Protein AF-A0AAW3HD86-F1 (afdb_monomer)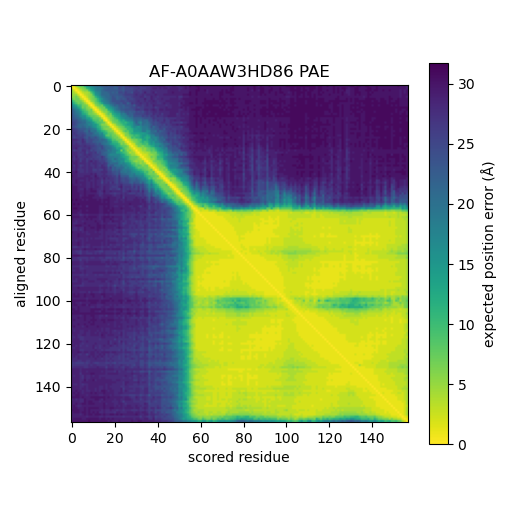

Solvent-accessible surface area (backbone atoms only — not comparable to full-atom values): 9459 Å² total; per-residue (Å²): 135,87,91,77,84,92,84,90,83,86,82,89,77,93,80,93,85,84,74,79,74,75,58,66,70,59,58,68,54,52,62,58,49,58,61,54,63,77,71,63,74,99,73,78,82,72,75,76,73,65,85,76,77,56,85,48,62,70,38,44,53,50,39,53,53,48,27,54,48,24,52,56,48,28,72,68,47,92,45,51,68,59,24,43,48,24,45,48,52,23,36,55,40,47,63,74,38,43,90,51,69,50,89,90,47,56,59,66,63,49,36,54,43,42,52,52,48,44,53,50,44,54,49,22,44,51,38,21,73,76,67,32,49,68,52,17,47,61,49,45,56,52,51,58,55,51,52,52,56,44,31,57,74,57,72,51,130

Mean predicted aligned error: 16.21 Å

Radius of gyration: 31.55 Å; Cα contacts (8 Å, |Δi|>4): 113; chains: 1; bounding box: 83×74×39 Å

InterPro domains:
  IPR009155 Cytochrome b562 [PF07361] (60-154)
  IPR010980 Cytochrome c/b562 [SSF47175] (59-154)

Nearest PDB structures (foldseek):
  5l7d-assembly1_A  TM=9.030E-01  e=2.258E-03  Homo sapiens
  7yxa-assembly2_B  TM=7.426E-01  e=1.930E-03  Homo sapiens
  7zl9-assembly1_A  TM=7.796E-01  e=4.225E-03  Homo sapiens
  4iaq-assembly1_A-2  TM=8.786E-01  e=1.480E-02  Homo sapiens
  8tf5-assembly1_A  TM=8.180E-01  e=1.027E-02  Homo sapiens

Sequence (157 aa):
MLLFFEKIGKGLFFCAILPLLTVKTRVNNMEAIMRKIMRTVVIGATLLLSPCVMAGSDGVEHAMKMMNKSYRAALKEEDVTSFRKDMRELKATAESILNSPVEGYDRETYVAGMSLLIDEVTAVESTAEKEGLDAGKIAAQKLGSLMRKYHNKLGVD

Secondary structure (DSSP, 8-state):
-----------------SSSSSSHHHHHHHHHHHHHHTTS---------------SHHHHHHHHHHHHHHHHHHHH-SSHHHHHHHHHHHHHHHHHHTT-PPTTS-HHHHHHHHHHHHHHHHHHHHHHHHH-HHHHHHHHHHHHHHHHHHHHHTT--

Organism: NCBI:txid2494701

Foldseek 3Di:
DDDDDDDDDDDDDDDDDPPPPVVVVVVVVVVVVVVVVVPPDPPPPPPPPPLPPPVALVLLVVLVVLLVVLLVQLLPDPALVSNLVSLVSNLVSLVSCLQPDHPQFDNVLSNVLSVVLNVLSVVLNVLCVPVNSVSSSVSSVVSVVSVVVSCVVRVHD

Structure (mmCIF, N/CA/C/O backbone):
data_AF-A0AAW3HD86-F1
#
_entry.id   AF-A0AAW3HD86-F1
#
loop_
_atom_site.group_PDB
_atom_site.id
_atom_site.type_symbol
_atom_site.label_atom_id
_atom_site.label_alt_id
_atom_site.label_comp_id
_atom_site.label_asym_id
_atom_site.label_entity_id
_atom_site.label_seq_id
_atom_site.pdbx_PDB_ins_code
_atom_site.Cartn_x
_atom_site.Cartn_y
_atom_site.Cartn_z
_atom_site.occupancy
_atom_site.B_iso_or_equiv
_atom_site.auth_seq_id
_atom_site.auth_comp_id
_atom_site.auth_asym_id
_atom_site.auth_atom_id
_atom_site.pdbx_PDB_model_num
ATOM 1 N N . MET A 1 1 ? -59.065 36.864 22.448 1.00 32.47 1 MET A N 1
ATOM 2 C CA . MET A 1 1 ? -59.703 35.853 21.584 1.00 32.47 1 MET A CA 1
ATOM 3 C C . MET A 1 1 ? -60.531 36.615 20.556 1.00 32.47 1 MET A C 1
ATOM 5 O O . MET A 1 1 ? -61.403 37.359 20.971 1.00 32.47 1 MET A O 1
ATOM 9 N N . LEU A 1 2 ? -60.174 36.478 19.273 1.00 34.12 2 LEU A N 1
ATOM 10 C CA . LEU A 1 2 ? -60.922 36.877 18.064 1.00 34.12 2 LEU A CA 1
ATOM 11 C C . LEU A 1 2 ? -61.276 38.370 17.885 1.00 34.12 2 LEU A C 1
ATOM 13 O O . LEU A 1 2 ? -62.355 38.815 18.256 1.00 34.12 2 LEU A O 1
ATOM 17 N N . LEU A 1 3 ? -60.394 39.110 17.201 1.00 35.12 3 LEU A N 1
ATOM 18 C CA . LEU A 1 3 ? -60.774 40.313 16.453 1.00 35.12 3 LEU A CA 1
ATOM 19 C C . LEU A 1 3 ? -60.872 39.945 14.968 1.00 35.12 3 LEU A C 1
ATOM 21 O O . LEU A 1 3 ? -59.896 39.514 14.358 1.00 35.12 3 LEU A O 1
ATOM 25 N N . PHE A 1 4 ? -62.081 40.089 14.439 1.00 34.34 4 PHE A N 1
ATOM 26 C CA . PHE A 1 4 ? -62.495 39.870 13.057 1.00 34.34 4 PHE A CA 1
ATOM 27 C C . PHE A 1 4 ? -63.058 41.209 12.540 1.00 34.34 4 PHE A C 1
ATOM 29 O O . PHE A 1 4 ? -63.684 41.928 13.316 1.00 34.34 4 PHE A O 1
ATOM 36 N N . PHE A 1 5 ? -62.879 41.477 11.240 1.00 33.34 5 PHE A N 1
ATOM 37 C CA . PHE A 1 5 ? -63.399 42.607 10.439 1.00 33.34 5 PHE A CA 1
ATOM 38 C C . PHE A 1 5 ? -62.747 43.982 10.693 1.00 33.34 5 PHE A C 1
ATOM 40 O O . PHE A 1 5 ? -62.898 44.574 11.751 1.00 33.34 5 PHE A O 1
ATOM 47 N N . GLU A 1 6 ? -61.908 44.542 9.811 1.00 33.16 6 GLU A N 1
ATOM 48 C CA . GLU A 1 6 ? -62.079 44.878 8.377 1.00 33.16 6 GLU A CA 1
ATOM 49 C C . GLU A 1 6 ? -63.176 45.927 8.105 1.00 33.16 6 GLU A C 1
ATOM 51 O O . GLU A 1 6 ? -64.340 45.566 7.965 1.00 33.16 6 GLU A O 1
ATOM 56 N N . LYS A 1 7 ? -62.783 47.213 7.979 1.00 33.34 7 LYS A N 1
ATOM 57 C CA . L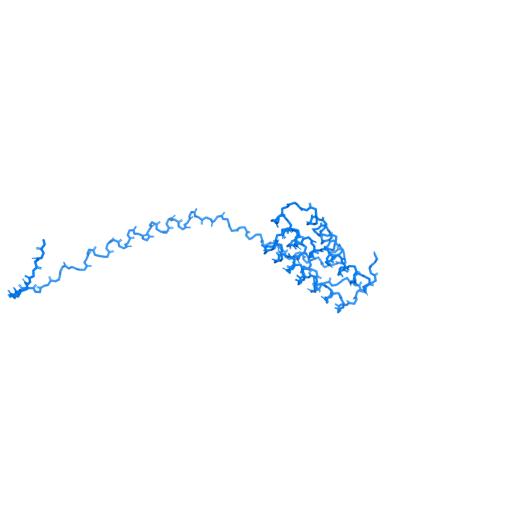YS A 1 7 ? -63.285 48.210 6.992 1.00 33.34 7 LYS A CA 1
ATOM 58 C C . LYS A 1 7 ? -62.522 49.542 7.157 1.00 33.34 7 LYS A C 1
ATOM 60 O O . LYS A 1 7 ? -62.651 50.199 8.178 1.00 33.34 7 LYS A O 1
ATOM 65 N N . ILE A 1 8 ? -61.505 49.837 6.343 1.00 37.66 8 ILE A N 1
ATOM 66 C CA . ILE A 1 8 ? -61.518 50.572 5.055 1.00 37.66 8 ILE A CA 1
ATOM 67 C C . ILE A 1 8 ? -62.069 52.007 5.146 1.00 37.66 8 ILE A C 1
ATOM 69 O O . ILE A 1 8 ? -63.264 52.207 5.335 1.00 37.66 8 ILE A O 1
ATOM 73 N N . GLY A 1 9 ? -61.210 52.982 4.823 1.00 34.16 9 GLY A N 1
ATOM 74 C CA . GLY A 1 9 ? -61.615 54.338 4.428 1.00 34.16 9 GLY A CA 1
ATOM 75 C C . GLY A 1 9 ? -60.509 55.380 4.619 1.00 34.16 9 GLY A C 1
ATOM 76 O O . GLY A 1 9 ? -60.570 56.159 5.552 1.00 34.16 9 GLY A O 1
ATOM 77 N N . LYS A 1 10 ? -59.404 55.287 3.868 1.00 38.25 10 LYS A N 1
ATOM 78 C CA . LYS A 1 10 ? -59.100 56.149 2.700 1.00 38.25 10 LYS A CA 1
ATOM 79 C C . LYS A 1 10 ? -58.671 57.581 3.057 1.00 38.25 10 LYS A C 1
ATOM 81 O O . LYS A 1 10 ? -59.499 58.393 3.440 1.00 38.25 10 LYS A O 1
ATOM 86 N N . GLY A 1 11 ? -57.431 57.915 2.696 1.00 33.12 11 GLY A N 1
ATOM 87 C CA . GLY A 1 11 ? -57.139 59.243 2.155 1.00 33.12 11 GLY A CA 1
ATOM 88 C C . GLY A 1 11 ? -55.802 59.847 2.558 1.00 33.12 11 GLY A C 1
ATOM 89 O O . GLY A 1 11 ? -55.699 60.419 3.629 1.00 33.12 11 GLY A O 1
ATOM 90 N N . LEU A 1 12 ? -54.868 59.832 1.600 1.00 38.06 12 LEU A N 1
ATOM 91 C CA . LEU A 1 12 ? -53.921 60.922 1.330 1.00 38.06 12 LEU A CA 1
ATOM 92 C C . LEU A 1 12 ? -52.811 61.136 2.375 1.00 38.06 12 LEU A C 1
ATOM 94 O O . LEU A 1 12 ? -52.992 61.816 3.371 1.00 38.06 12 LEU A O 1
ATOM 98 N N . PHE A 1 13 ? -51.608 60.644 2.091 1.00 37.22 13 PHE A N 1
ATOM 99 C CA . PHE A 1 13 ? -50.572 61.483 1.481 1.00 37.22 13 PHE A CA 1
ATOM 100 C C . PHE A 1 13 ? -49.348 60.617 1.154 1.00 37.22 13 PHE A C 1
ATOM 102 O O . PHE A 1 13 ? -48.713 60.009 2.012 1.00 37.22 13 PHE A O 1
ATOM 109 N N . PHE A 1 14 ? -49.051 60.557 -0.140 1.00 35.72 14 PHE A N 1
ATOM 110 C CA . PHE A 1 14 ? -47.732 60.249 -0.667 1.00 35.72 14 PHE A CA 1
ATOM 111 C C . PHE A 1 14 ? -46.666 61.103 0.040 1.00 35.72 14 PHE A C 1
ATOM 113 O O . PHE A 1 14 ? -46.862 62.307 0.176 1.00 35.72 14 PHE A O 1
ATOM 120 N N . CYS A 1 15 ? -45.545 60.486 0.426 1.00 31.97 15 CYS A N 1
ATOM 121 C CA . CYS A 1 15 ? -44.183 60.862 0.006 1.00 31.97 15 CYS A CA 1
ATOM 122 C C . CYS A 1 15 ? -43.118 60.484 1.052 1.00 31.97 15 CYS A C 1
ATOM 124 O O . CYS A 1 15 ? -42.937 61.135 2.073 1.00 31.97 15 CYS A O 1
ATOM 126 N N . ALA A 1 16 ? -42.323 59.478 0.682 1.00 42.66 16 ALA A N 1
ATOM 127 C CA . ALA A 1 16 ? -40.867 59.608 0.635 1.00 42.66 16 ALA A CA 1
ATOM 128 C C . ALA A 1 16 ? -40.055 59.742 1.940 1.00 42.66 16 ALA A C 1
ATOM 130 O O . ALA A 1 16 ? -39.077 60.478 1.945 1.00 42.66 16 ALA A O 1
ATOM 131 N N . ILE A 1 17 ? -40.329 58.978 3.005 1.00 43.84 17 ILE A N 1
ATOM 132 C CA . ILE A 1 17 ? -39.328 58.799 4.083 1.00 43.84 17 ILE A CA 1
ATOM 133 C C . ILE A 1 17 ? -39.383 57.384 4.673 1.00 43.84 17 ILE A C 1
ATOM 135 O O . ILE A 1 17 ? -39.671 57.208 5.850 1.00 43.84 17 ILE A O 1
ATOM 139 N N . LEU A 1 18 ? -39.133 56.337 3.879 1.00 42.31 18 LEU A N 1
ATOM 140 C CA . LEU A 1 18 ? -38.878 55.010 4.467 1.00 42.31 18 LEU A CA 1
ATOM 141 C C . LEU A 1 18 ? -38.035 54.019 3.634 1.00 42.31 18 LEU A C 1
ATOM 143 O O . LEU A 1 18 ? -38.330 52.827 3.656 1.00 42.31 18 LEU A O 1
ATOM 147 N N . PRO A 1 19 ? -36.949 54.439 2.954 1.00 40.69 19 PRO A N 1
ATOM 148 C CA . PRO A 1 19 ? -35.889 53.476 2.640 1.00 40.69 19 PRO A CA 1
ATOM 149 C C . PRO A 1 19 ? -34.528 53.802 3.278 1.00 40.69 19 PRO A C 1
ATOM 151 O O . PRO A 1 19 ? -33.556 53.098 3.031 1.00 40.69 19 PRO A O 1
ATOM 154 N N . LEU A 1 20 ? -34.421 54.830 4.128 1.00 44.19 20 LEU A N 1
ATOM 155 C CA . LEU A 1 20 ? -33.121 55.283 4.657 1.00 44.19 20 LEU A CA 1
ATOM 156 C C . LEU A 1 20 ? -32.659 54.608 5.962 1.00 44.19 20 LEU A C 1
ATOM 158 O O . LEU A 1 20 ? -31.502 54.768 6.347 1.00 44.19 20 LEU A O 1
ATOM 162 N N . LEU A 1 21 ? -33.503 53.807 6.621 1.00 41.66 21 LEU A N 1
ATOM 163 C CA . LEU A 1 21 ? -33.150 53.121 7.877 1.00 41.66 21 LEU A CA 1
ATOM 164 C C . LEU A 1 21 ? -32.799 51.633 7.718 1.00 41.66 21 LEU A C 1
ATOM 166 O O . LEU A 1 21 ? -32.217 51.048 8.627 1.00 41.66 21 LEU A O 1
ATOM 170 N N . THR A 1 22 ? -33.049 51.029 6.556 1.00 40.59 22 THR A N 1
ATOM 171 C CA . THR A 1 22 ? -32.711 49.619 6.277 1.00 40.59 22 THR A CA 1
ATOM 172 C C . THR A 1 22 ? -31.350 49.422 5.603 1.00 40.59 22 THR A C 1
ATOM 174 O O . THR A 1 22 ? -30.874 48.292 5.515 1.00 40.59 22 THR A O 1
ATOM 177 N N . VAL A 1 23 ? -30.672 50.497 5.177 1.00 40.53 23 VAL A N 1
ATOM 178 C CA . VAL A 1 23 ? -29.307 50.420 4.613 1.00 40.53 23 VAL A CA 1
ATOM 179 C C . VAL A 1 23 ? -28.228 50.508 5.702 1.00 40.53 23 VAL A C 1
ATOM 181 O O . VAL A 1 23 ? -27.186 49.860 5.595 1.00 40.53 23 VAL A O 1
ATOM 184 N N . LYS A 1 24 ? -28.464 51.240 6.800 1.00 39.97 24 LYS A N 1
ATOM 185 C CA . LYS A 1 24 ? -27.415 51.500 7.805 1.00 39.97 24 LYS A CA 1
ATOM 186 C C . LYS A 1 24 ? -27.099 50.303 8.715 1.00 39.97 24 LYS A C 1
ATOM 188 O O . LYS A 1 24 ? -25.998 50.219 9.248 1.00 39.97 24 LYS A O 1
ATOM 193 N N . THR A 1 25 ? -28.002 49.332 8.838 1.00 42.59 25 THR A N 1
ATOM 194 C CA . THR A 1 25 ? -27.775 48.098 9.616 1.00 42.59 25 THR A CA 1
ATOM 195 C C . THR A 1 25 ? -27.057 46.990 8.834 1.00 42.59 25 THR A C 1
ATOM 197 O O . THR A 1 25 ? -26.529 46.067 9.450 1.00 42.59 25 THR A O 1
ATOM 200 N N . ARG A 1 26 ? -26.946 47.084 7.498 1.00 40.06 26 ARG A N 1
ATOM 201 C CA . ARG A 1 26 ? -26.154 46.143 6.673 1.00 40.06 26 ARG A CA 1
ATOM 202 C C . ARG A 1 26 ? -24.652 46.452 6.666 1.00 40.06 26 ARG A C 1
ATOM 204 O O . ARG A 1 26 ? -23.860 45.529 6.502 1.00 40.06 26 ARG A O 1
ATOM 211 N N . VAL A 1 27 ? -24.253 47.711 6.866 1.00 43.81 27 VAL A N 1
ATOM 212 C CA . VAL A 1 27 ? -22.836 48.128 6.788 1.00 43.81 27 VAL A CA 1
ATOM 213 C C . VAL A 1 27 ? -22.040 47.712 8.032 1.00 43.81 27 VAL A C 1
ATOM 215 O O . VAL A 1 27 ? -20.915 47.238 7.905 1.00 43.81 27 VAL A O 1
ATOM 218 N N . ASN A 1 28 ? -22.640 47.755 9.226 1.00 43.22 28 ASN A N 1
ATOM 219 C CA . ASN A 1 28 ? -21.927 47.409 10.466 1.00 43.22 28 ASN A CA 1
ATOM 220 C C . ASN A 1 28 ? -21.663 45.903 10.649 1.00 43.22 28 ASN A C 1
ATOM 222 O O . ASN A 1 28 ? -20.839 45.529 11.479 1.00 43.22 28 ASN A O 1
ATOM 226 N N . ASN A 1 29 ? -22.324 45.030 9.881 1.00 47.44 29 ASN A N 1
ATOM 227 C CA . ASN A 1 29 ? -22.119 43.583 9.993 1.00 47.44 29 ASN A CA 1
ATOM 228 C C . ASN A 1 29 ? -21.022 43.060 9.046 1.00 47.44 29 ASN A C 1
ATOM 230 O O . ASN A 1 29 ? -20.461 41.996 9.286 1.00 47.44 29 ASN A O 1
ATOM 234 N N . MET A 1 30 ? -20.663 43.807 7.994 1.00 47.81 30 MET A N 1
ATOM 235 C CA . MET A 1 30 ? -19.580 43.406 7.084 1.00 47.81 30 MET A CA 1
ATOM 236 C C . MET A 1 30 ? -18.188 43.643 7.685 1.00 47.81 30 MET A C 1
ATOM 238 O O . MET A 1 30 ? -17.309 42.800 7.515 1.00 47.81 30 MET A O 1
ATOM 242 N N . GLU A 1 31 ? -17.986 44.713 8.463 1.00 47.06 31 GLU A N 1
ATOM 243 C CA . GLU A 1 31 ? -16.702 44.946 9.149 1.00 47.06 31 GLU A CA 1
ATOM 244 C C . GLU A 1 31 ? -16.412 43.918 10.256 1.00 47.06 31 GLU A C 1
ATOM 246 O O . GLU A 1 31 ? -15.254 43.566 10.500 1.00 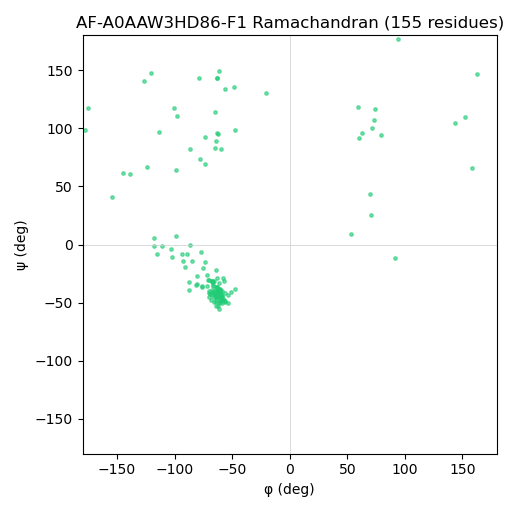47.06 31 GLU A O 1
ATOM 251 N N . ALA A 1 32 ? -17.451 43.413 10.927 1.00 49.59 32 ALA A N 1
ATOM 252 C CA . ALA A 1 32 ? -17.312 42.378 11.950 1.00 49.59 32 ALA A CA 1
ATOM 253 C C . ALA A 1 32 ? -16.966 41.010 11.336 1.00 49.59 32 ALA A C 1
ATOM 255 O O . ALA A 1 32 ? -16.163 40.267 11.901 1.00 49.59 32 ALA A O 1
ATOM 256 N N . ILE A 1 33 ? -17.510 40.703 10.154 1.00 51.53 33 ILE A N 1
ATOM 257 C CA . ILE A 1 33 ? -17.191 39.481 9.403 1.00 51.53 33 ILE A CA 1
ATOM 258 C C . ILE A 1 33 ? -15.756 39.545 8.857 1.00 51.53 33 ILE A C 1
ATOM 260 O O . ILE A 1 33 ? -15.004 38.581 8.999 1.00 51.53 33 ILE A O 1
ATOM 264 N N . MET A 1 34 ? -15.327 40.697 8.331 1.00 45.59 34 MET A N 1
ATOM 265 C CA . MET A 1 34 ? -13.987 40.857 7.752 1.00 45.59 34 MET A CA 1
ATOM 266 C C . MET A 1 34 ? -12.868 40.745 8.809 1.00 45.59 34 MET A C 1
ATOM 268 O O . MET A 1 34 ? -11.828 40.141 8.549 1.00 45.59 34 MET A O 1
ATOM 272 N N . ARG A 1 35 ? -13.103 41.213 10.047 1.00 45.28 35 ARG A N 1
ATOM 273 C CA . ARG A 1 35 ? -12.168 41.024 11.177 1.00 45.28 35 ARG A CA 1
ATOM 274 C C . ARG A 1 35 ? -12.105 39.586 11.702 1.00 45.28 35 ARG A C 1
ATOM 276 O O . ARG A 1 35 ? -11.082 39.198 12.266 1.00 45.28 35 ARG A O 1
ATOM 283 N N . LYS A 1 36 ? -13.173 38.799 11.535 1.00 42.66 36 LYS A N 1
ATOM 284 C CA . LYS A 1 36 ? -13.242 37.409 12.016 1.00 42.66 36 LYS A CA 1
ATOM 285 C C . LYS A 1 36 ? -12.558 36.431 11.057 1.00 42.66 36 LYS A C 1
ATOM 287 O O . LYS A 1 36 ? -11.903 35.506 11.517 1.00 42.66 36 LYS A O 1
ATOM 292 N N . ILE A 1 37 ? -12.632 36.686 9.749 1.00 49.84 37 ILE A N 1
ATOM 293 C CA . ILE A 1 37 ? -11.971 35.863 8.720 1.00 49.84 37 ILE A CA 1
ATOM 294 C C . ILE A 1 37 ? -10.441 36.023 8.770 1.00 49.84 37 ILE A C 1
ATOM 296 O O . ILE A 1 37 ? -9.712 35.069 8.533 1.00 49.84 37 ILE A O 1
ATOM 300 N N . MET A 1 38 ? -9.934 37.192 9.173 1.00 45.19 38 MET A N 1
ATOM 301 C CA . MET A 1 38 ? -8.491 37.472 9.189 1.00 45.19 38 MET A CA 1
ATOM 302 C C . MET A 1 38 ? -7.727 36.830 10.370 1.00 45.19 38 MET A C 1
ATOM 304 O O . MET A 1 38 ? -6.504 36.915 10.422 1.00 45.19 38 MET A O 1
ATOM 308 N N . ARG A 1 39 ? -8.417 36.201 11.336 1.00 45.00 39 ARG A N 1
ATOM 309 C CA . ARG A 1 39 ? -7.800 35.629 12.555 1.00 45.00 39 ARG A CA 1
ATOM 310 C C . ARG A 1 39 ? -7.960 34.119 12.712 1.00 45.00 39 ARG A C 1
ATOM 312 O O . ARG A 1 39 ? -7.451 33.558 13.679 1.00 45.00 39 ARG A O 1
ATOM 319 N N . THR A 1 40 ? -8.640 33.446 11.793 1.00 44.50 40 THR A N 1
ATOM 320 C CA . THR A 1 40 ? -8.903 32.011 11.904 1.00 44.50 40 THR A CA 1
ATOM 321 C C . THR A 1 40 ? -8.144 31.296 10.792 1.00 44.50 40 THR A C 1
ATOM 323 O O . THR A 1 40 ? -8.642 31.179 9.681 1.00 44.50 40 THR A O 1
ATOM 326 N N . VAL A 1 41 ? -6.956 30.791 11.167 1.00 42.03 41 VAL A N 1
ATOM 327 C CA . VAL A 1 41 ? -6.207 29.701 10.507 1.00 42.03 41 VAL A CA 1
ATOM 328 C C . VAL A 1 41 ? -5.433 30.149 9.252 1.00 42.03 41 VAL A C 1
ATOM 330 O O . VAL A 1 41 ? -5.982 30.160 8.167 1.00 42.03 41 VAL A O 1
ATOM 333 N N . VAL A 1 42 ? -4.146 30.523 9.223 1.00 47.72 42 VAL A N 1
ATOM 334 C CA . VAL A 1 42 ? -2.939 30.317 10.067 1.00 47.72 42 VAL A CA 1
ATOM 335 C C . VAL A 1 42 ? -2.584 28.854 10.386 1.00 47.72 42 VAL A C 1
ATOM 337 O O . VAL A 1 42 ? -1.639 28.585 11.111 1.00 47.72 42 VAL A O 1
ATOM 340 N N . ILE A 1 43 ? -3.248 27.878 9.762 1.00 51.53 43 ILE A N 1
ATOM 341 C CA . ILE A 1 43 ? -2.769 26.482 9.707 1.00 51.53 43 ILE A CA 1
ATOM 342 C C . ILE A 1 43 ? -3.017 25.946 8.292 1.00 51.53 43 ILE A C 1
ATOM 344 O O . ILE A 1 43 ? -3.781 25.019 8.063 1.00 51.53 43 ILE A O 1
ATOM 348 N N . GLY A 1 44 ? -2.400 26.602 7.313 1.00 42.84 44 GLY A N 1
ATOM 349 C CA . GLY A 1 44 ? -2.241 26.087 5.956 1.00 42.84 44 GLY A CA 1
ATOM 350 C C . GLY A 1 44 ? -0.844 25.505 5.816 1.00 42.84 44 GLY A C 1
ATOM 351 O O . GLY A 1 44 ? -0.020 26.043 5.087 1.00 42.84 44 GLY A O 1
ATOM 352 N N . ALA A 1 45 ? -0.551 24.451 6.576 1.00 49.91 45 ALA A N 1
ATOM 353 C CA . ALA A 1 45 ? 0.643 23.644 6.383 1.00 49.91 45 ALA A CA 1
ATOM 354 C C . ALA A 1 45 ? 0.465 22.778 5.128 1.00 49.91 45 ALA A C 1
ATOM 356 O O . ALA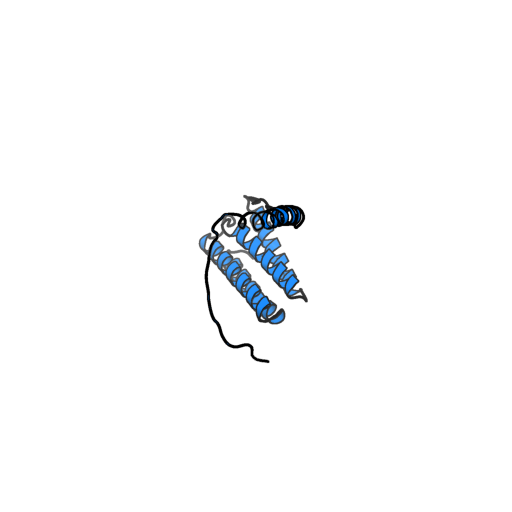 A 1 45 ? 0.343 21.563 5.210 1.00 49.91 45 ALA A O 1
ATOM 357 N N . THR A 1 46 ? 0.455 23.389 3.947 1.00 46.28 46 THR A N 1
ATOM 358 C CA . THR A 1 46 ? 0.894 22.676 2.749 1.00 46.28 46 THR A CA 1
ATOM 359 C C . THR A 1 46 ? 2.396 22.853 2.686 1.00 46.28 46 THR A C 1
ATOM 361 O O . THR A 1 46 ? 2.916 23.742 2.014 1.00 46.28 46 THR A O 1
ATOM 364 N N . LEU A 1 47 ? 3.083 21.997 3.449 1.00 41.97 47 LEU A N 1
ATOM 365 C CA . LEU A 1 47 ? 4.384 21.498 3.044 1.00 41.97 47 LEU A CA 1
ATOM 366 C C . LEU A 1 47 ? 4.224 21.065 1.583 1.00 41.97 47 LEU A C 1
ATOM 368 O O . LEU A 1 47 ? 3.699 19.994 1.288 1.00 41.97 47 LEU A O 1
ATOM 372 N N . LEU A 1 48 ? 4.642 21.929 0.664 1.00 43.69 48 LEU A N 1
ATOM 373 C CA . LEU A 1 48 ? 5.107 21.494 -0.636 1.00 43.69 48 LEU A CA 1
ATOM 374 C C . LEU A 1 48 ? 6.368 20.690 -0.333 1.00 43.69 48 LEU A C 1
ATOM 376 O O . LEU A 1 48 ? 7.476 21.224 -0.326 1.00 43.69 48 LEU A O 1
ATOM 380 N N . LEU A 1 49 ? 6.184 19.416 0.025 1.00 47.62 49 LEU A N 1
ATOM 381 C CA . LEU A 1 49 ? 7.255 18.448 -0.086 1.00 47.62 49 LEU A CA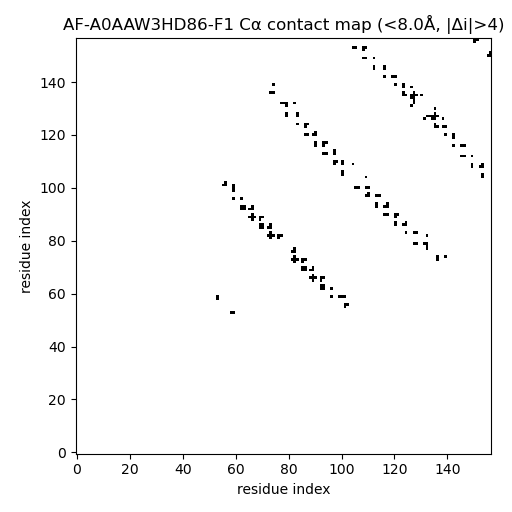 1
ATOM 382 C C . LEU A 1 49 ? 7.548 18.369 -1.574 1.00 47.62 49 LEU A C 1
ATOM 384 O O . LEU A 1 49 ? 6.828 17.756 -2.357 1.00 47.62 49 LEU A O 1
ATOM 388 N N . SER A 1 50 ? 8.562 19.156 -1.915 1.00 46.12 50 SER A N 1
ATOM 389 C CA . SER A 1 50 ? 9.384 19.092 -3.100 1.00 46.12 50 SER A CA 1
ATOM 390 C C . SER A 1 50 ? 9.307 17.704 -3.738 1.00 46.12 50 SER A C 1
ATOM 392 O O . SER A 1 50 ? 9.517 16.716 -3.025 1.00 46.12 50 SER A O 1
ATOM 394 N N . PRO A 1 51 ? 9.062 17.586 -5.053 1.00 45.1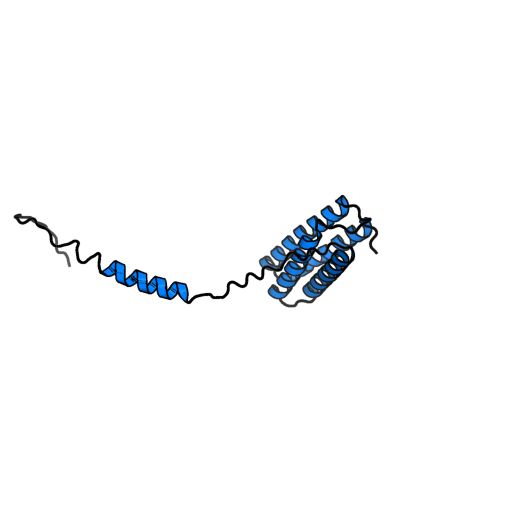6 51 PRO A N 1
ATOM 395 C CA . PRO A 1 51 ? 9.424 16.369 -5.748 1.00 45.16 51 PRO A CA 1
ATOM 396 C C . PRO A 1 51 ? 10.945 16.246 -5.625 1.00 45.16 51 PRO A C 1
ATOM 398 O O . PRO A 1 51 ? 11.703 16.860 -6.375 1.00 45.16 51 PRO A O 1
ATOM 401 N N . CYS A 1 52 ? 11.402 15.490 -4.627 1.00 44.94 52 CYS A N 1
ATOM 402 C CA . CYS A 1 52 ? 12.748 14.955 -4.611 1.00 44.94 52 CYS A CA 1
ATOM 403 C C . CYS A 1 52 ? 12.809 14.009 -5.803 1.00 44.94 52 CYS A C 1
ATOM 405 O O . CYS A 1 52 ? 12.464 12.834 -5.708 1.00 44.94 52 CYS A O 1
ATOM 407 N N . VAL A 1 53 ? 13.189 14.566 -6.948 1.00 49.47 53 VAL A N 1
ATOM 408 C CA . VAL A 1 53 ? 13.681 13.830 -8.102 1.00 49.47 53 VAL A CA 1
ATOM 409 C C . VAL A 1 53 ? 14.922 13.071 -7.647 1.00 49.47 53 VAL A C 1
ATOM 411 O O . VAL A 1 53 ? 16.051 13.521 -7.809 1.00 49.47 53 VAL A O 1
ATOM 414 N N . MET A 1 54 ? 14.713 11.917 -7.017 1.00 48.50 54 MET A N 1
ATOM 415 C CA . MET A 1 54 ? 15.768 10.943 -6.800 1.00 48.50 54 MET A CA 1
ATOM 416 C C . MET A 1 54 ? 15.978 10.210 -8.122 1.00 48.50 54 MET A C 1
ATOM 418 O O . MET A 1 54 ? 15.518 9.093 -8.333 1.00 48.50 54 MET A O 1
ATOM 422 N N . ALA A 1 55 ? 16.608 10.920 -9.057 1.00 46.78 55 ALA A N 1
ATOM 423 C CA . ALA A 1 55 ? 17.115 10.358 -10.293 1.00 46.78 55 ALA A CA 1
ATOM 424 C C . ALA A 1 55 ? 18.363 9.532 -9.949 1.00 46.78 55 ALA A C 1
ATOM 426 O O . ALA A 1 55 ? 19.461 10.066 -9.828 1.00 46.78 55 ALA A O 1
ATOM 427 N N . GLY A 1 56 ? 18.161 8.236 -9.718 1.00 50.72 56 GLY A N 1
ATOM 428 C CA . GLY A 1 56 ? 19.218 7.260 -9.460 1.00 50.72 56 GLY A CA 1
ATOM 429 C C . GLY A 1 56 ? 18.658 5.991 -8.821 1.00 50.72 56 GLY A C 1
ATOM 430 O O . GLY A 1 56 ? 17.706 6.063 -8.045 1.00 50.72 56 GLY A O 1
ATOM 431 N N . SER A 1 57 ? 19.251 4.835 -9.136 1.00 59.53 57 SER A N 1
ATOM 432 C CA . SER A 1 57 ? 18.919 3.526 -8.541 1.00 59.53 57 SER A CA 1
ATOM 433 C C . SER A 1 57 ? 18.825 3.580 -7.006 1.00 59.53 57 SER A C 1
ATOM 435 O O . SER A 1 57 ? 17.898 3.022 -6.419 1.00 59.53 57 SER A O 1
ATOM 437 N N . ASP A 1 58 ? 19.712 4.350 -6.366 1.00 72.88 58 ASP A N 1
ATOM 438 C CA . ASP A 1 58 ? 19.743 4.584 -4.913 1.00 72.88 58 ASP A CA 1
ATOM 439 C C . ASP A 1 58 ?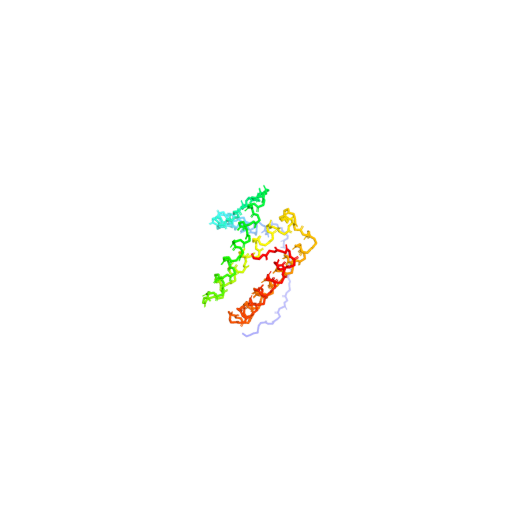 18.427 5.160 -4.374 1.00 72.88 58 ASP A C 1
ATOM 441 O O . ASP A 1 58 ? 18.016 4.886 -3.243 1.00 72.88 58 ASP A O 1
ATOM 445 N N . GLY A 1 59 ? 17.740 5.950 -5.199 1.00 82.81 59 GLY A N 1
ATOM 446 C CA . GLY A 1 59 ? 16.482 6.576 -4.848 1.00 82.81 59 GLY A CA 1
ATOM 447 C C . GLY A 1 59 ? 15.332 5.586 -4.734 1.00 82.81 59 GLY A C 1
ATOM 448 O O . GLY A 1 59 ? 14.563 5.612 -3.770 1.00 82.81 59 GLY A O 1
ATOM 449 N N . VAL A 1 60 ? 15.252 4.682 -5.709 1.00 87.25 60 VAL A N 1
ATOM 450 C CA . VAL A 1 60 ? 14.243 3.624 -5.752 1.00 87.25 60 VAL A CA 1
ATOM 451 C C . VAL A 1 60 ? 14.510 2.604 -4.653 1.00 87.25 60 VAL A C 1
ATOM 453 O O . VAL A 1 60 ? 13.584 2.230 -3.940 1.00 87.25 60 VAL A O 1
ATOM 456 N N . GLU A 1 61 ? 15.769 2.214 -4.433 1.00 88.81 61 GLU A N 1
ATOM 457 C CA . GLU A 1 61 ? 16.130 1.307 -3.339 1.00 88.81 61 GLU A CA 1
ATOM 458 C C . GLU A 1 61 ? 15.754 1.895 -1.968 1.00 88.81 61 GLU A C 1
ATOM 460 O O . GLU A 1 61 ? 15.156 1.215 -1.126 1.00 88.81 61 GLU A O 1
ATOM 465 N N . HIS A 1 62 ? 16.062 3.174 -1.736 1.00 91.31 62 HIS A N 1
ATOM 466 C CA . HIS A 1 62 ? 15.675 3.858 -0.506 1.00 91.31 62 HIS A CA 1
ATOM 467 C C . HIS A 1 62 ? 14.152 3.899 -0.331 1.00 91.31 62 HIS A C 1
ATOM 469 O O . HIS A 1 62 ? 13.646 3.583 0.748 1.00 91.31 62 HIS A O 1
ATOM 475 N N . ALA A 1 63 ? 13.412 4.232 -1.388 1.00 92.50 63 ALA A N 1
ATOM 476 C CA . ALA A 1 63 ? 11.955 4.247 -1.367 1.00 92.50 63 ALA A CA 1
ATOM 477 C C . ALA A 1 63 ? 11.367 2.854 -1.082 1.00 92.50 63 ALA A C 1
ATOM 479 O O . ALA A 1 63 ? 10.493 2.723 -0.229 1.00 92.50 63 ALA A O 1
ATOM 480 N N . MET A 1 64 ? 11.904 1.792 -1.686 1.00 91.81 64 MET A N 1
ATOM 481 C CA . MET A 1 64 ? 11.488 0.412 -1.404 1.00 91.81 64 MET A CA 1
ATOM 482 C C . MET A 1 64 ? 11.732 0.028 0.064 1.00 91.81 64 MET A C 1
ATOM 484 O O . MET A 1 64 ? 10.874 -0.585 0.708 1.00 91.81 64 MET A O 1
ATOM 488 N N . LYS A 1 65 ? 12.864 0.446 0.650 1.00 93.19 65 LYS A N 1
ATOM 489 C CA . LYS A 1 65 ? 13.125 0.271 2.092 1.00 93.19 65 LYS A CA 1
ATOM 490 C C . LYS A 1 65 ? 12.107 1.025 2.947 1.00 93.19 65 LYS A C 1
ATOM 492 O O . LYS A 1 65 ? 11.638 0.477 3.947 1.00 93.19 65 LYS A O 1
ATOM 497 N N . MET A 1 66 ? 11.745 2.246 2.558 1.00 94.69 66 MET A N 1
ATOM 498 C CA . MET A 1 66 ? 10.728 3.044 3.247 1.00 94.69 66 MET A CA 1
ATOM 499 C C . MET A 1 66 ? 9.336 2.409 3.145 1.00 94.69 66 MET A C 1
ATOM 501 O O . MET A 1 66 ? 8.663 2.286 4.164 1.00 94.69 66 MET A O 1
ATOM 505 N N . MET A 1 67 ? 8.951 1.880 1.981 1.00 95.44 67 MET A N 1
ATOM 506 C CA . MET A 1 67 ? 7.704 1.125 1.814 1.00 95.44 67 MET A CA 1
ATOM 507 C C . MET A 1 67 ? 7.649 -0.094 2.737 1.00 95.44 67 MET A C 1
ATOM 509 O O . MET A 1 67 ? 6.668 -0.284 3.454 1.00 95.44 67 MET A O 1
ATOM 513 N N . ASN A 1 68 ? 8.717 -0.899 2.781 1.00 94.81 68 ASN A N 1
ATOM 514 C CA . ASN A 1 68 ? 8.782 -2.058 3.673 1.00 94.81 68 ASN A CA 1
ATOM 515 C C . ASN A 1 68 ? 8.738 -1.644 5.154 1.00 94.81 68 ASN A C 1
ATOM 517 O O . ASN A 1 68 ? 8.130 -2.325 5.981 1.00 94.81 68 ASN A O 1
ATOM 521 N N . LYS A 1 69 ? 9.360 -0.515 5.508 1.00 96.81 69 LYS A N 1
ATOM 522 C CA . LYS A 1 69 ? 9.304 0.034 6.864 1.00 96.81 69 LYS A CA 1
ATOM 523 C C . LYS A 1 69 ? 7.870 0.399 7.251 1.00 96.81 69 LYS A C 1
ATOM 525 O O . LYS A 1 69 ? 7.410 -0.090 8.281 1.00 96.81 69 LYS A O 1
ATOM 530 N N . SER A 1 70 ? 7.171 1.189 6.436 1.00 96.69 70 SER A N 1
ATOM 531 C CA . SER A 1 70 ? 5.782 1.588 6.698 1.00 96.69 70 SER A CA 1
ATOM 532 C C . SER A 1 70 ? 4.841 0.379 6.708 1.00 96.69 70 SER A C 1
ATOM 534 O O . SER A 1 70 ? 4.027 0.245 7.615 1.00 96.69 70 SER A O 1
ATOM 536 N N . TYR A 1 71 ? 5.027 -0.588 5.801 1.00 97.50 71 TYR A N 1
ATOM 537 C CA . TYR A 1 71 ? 4.277 -1.850 5.817 1.00 97.50 71 TYR A CA 1
ATOM 538 C C . TYR A 1 71 ? 4.412 -2.596 7.153 1.00 97.50 71 TYR A C 1
ATOM 540 O O . TYR A 1 71 ? 3.428 -3.018 7.761 1.00 97.50 71 TYR A O 1
ATOM 548 N N . ARG A 1 72 ? 5.652 -2.764 7.628 1.00 97.00 72 ARG A N 1
ATOM 549 C CA . ARG A 1 72 ? 5.938 -3.485 8.875 1.00 97.00 72 ARG A CA 1
ATOM 550 C C . ARG A 1 72 ? 5.503 -2.717 10.117 1.00 97.00 72 ARG A C 1
ATOM 552 O O . ARG A 1 72 ? 5.210 -3.370 11.117 1.00 97.00 72 ARG A O 1
ATOM 559 N N . ALA A 1 73 ? 5.524 -1.387 10.074 1.00 97.56 73 ALA A N 1
ATOM 560 C CA . ALA A 1 73 ? 4.995 -0.537 11.134 1.00 97.56 73 ALA A CA 1
ATOM 561 C C . ALA A 1 73 ? 3.482 -0.747 11.256 1.00 97.56 73 ALA A C 1
ATOM 563 O O . ALA A 1 73 ? 3.035 -1.227 12.294 1.00 97.56 73 ALA A O 1
ATOM 564 N N . ALA A 1 74 ? 2.748 -0.624 10.146 1.00 97.12 74 ALA A N 1
ATOM 565 C CA . ALA A 1 74 ? 1.298 -0.781 10.126 1.00 97.12 74 ALA A CA 1
ATOM 566 C C . ALA A 1 74 ? 0.825 -2.109 10.738 1.00 97.12 74 ALA A C 1
ATOM 568 O O . ALA A 1 74 ? -0.104 -2.148 11.539 1.00 9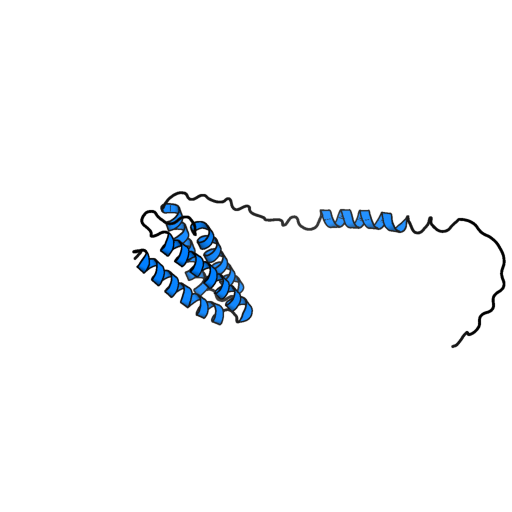7.12 74 ALA A O 1
ATOM 569 N N . LEU A 1 75 ? 1.484 -3.229 10.423 1.00 96.81 75 LEU A N 1
ATOM 570 C CA . LEU A 1 75 ? 1.096 -4.534 10.976 1.00 96.81 75 LEU A CA 1
ATOM 571 C C . LEU A 1 75 ? 1.256 -4.634 12.506 1.00 96.81 75 LEU A C 1
ATOM 573 O O . LEU A 1 75 ? 0.600 -5.468 13.139 1.00 96.81 75 LEU A O 1
ATOM 577 N N . LYS A 1 76 ? 2.104 -3.794 13.101 1.00 96.88 76 LYS A N 1
ATOM 578 C CA . LYS A 1 76 ? 2.349 -3.727 14.547 1.00 96.88 76 LYS A CA 1
ATOM 579 C C . LYS A 1 76 ? 1.469 -2.708 15.263 1.00 96.88 76 LYS A C 1
ATOM 581 O O . LYS A 1 76 ? 1.389 -2.778 16.481 1.00 96.88 76 LYS A O 1
ATOM 586 N N . GLU A 1 77 ? 0.815 -1.808 14.535 1.00 97.25 77 GLU A N 1
ATOM 587 C CA . GLU A 1 77 ? -0.021 -0.766 15.130 1.00 97.25 77 GLU A CA 1
ATOM 588 C C . GLU A 1 77 ? -1.212 -1.348 15.891 1.00 97.25 77 GLU A C 1
ATOM 590 O O . GLU A 1 77 ? -1.810 -2.337 15.473 1.00 97.25 77 GLU A O 1
ATOM 595 N N . GLU A 1 78 ? -1.579 -0.725 17.004 1.00 96.19 78 GLU A N 1
ATOM 596 C CA . GLU A 1 78 ? -2.725 -1.129 17.836 1.00 96.19 78 GLU A CA 1
ATOM 597 C C . GLU A 1 78 ? -3.944 -0.215 17.632 1.00 96.19 78 GLU A C 1
ATOM 599 O O . GLU A 1 78 ? -5.020 -0.478 18.162 1.00 96.19 78 GLU A O 1
ATOM 604 N N . ASP A 1 79 ? -3.793 0.832 16.817 1.00 96.25 79 ASP A N 1
ATOM 605 C CA . ASP A 1 79 ? -4.815 1.834 16.527 1.00 96.25 79 ASP A CA 1
ATOM 606 C C . ASP A 1 79 ? -5.034 1.988 15.011 1.00 96.25 79 ASP A C 1
ATOM 608 O O . ASP A 1 79 ? -4.096 1.980 14.208 1.00 96.25 79 ASP A O 1
ATOM 612 N N . VAL A 1 80 ? -6.299 2.153 14.612 1.00 96.75 80 VAL A N 1
ATOM 613 C CA . VAL A 1 80 ? -6.709 2.273 13.203 1.00 96.75 80 VAL A CA 1
ATOM 614 C C . VAL A 1 80 ? -6.193 3.550 12.529 1.00 96.75 80 VAL A C 1
ATOM 616 O O . VAL A 1 80 ? -5.900 3.546 11.335 1.00 96.75 80 VAL A O 1
ATOM 619 N N . THR A 1 81 ? -6.046 4.646 13.267 1.00 97.06 81 THR A N 1
ATOM 620 C CA . THR A 1 81 ? -5.515 5.920 12.771 1.00 97.06 81 THR A CA 1
ATOM 621 C C . THR A 1 81 ? -4.035 5.795 12.444 1.00 97.06 81 THR A C 1
ATOM 623 O O . THR A 1 81 ? -3.630 6.197 11.349 1.00 97.06 81 THR A O 1
ATOM 626 N N . SER A 1 82 ? -3.241 5.214 13.350 1.00 97.56 82 SER A N 1
ATOM 627 C CA . SER A 1 82 ? -1.814 4.953 13.116 1.00 97.56 82 SER A CA 1
ATOM 628 C C . SER A 1 82 ? -1.610 3.950 11.984 1.00 97.56 82 SER A C 1
ATOM 630 O O . SER A 1 82 ? -0.866 4.231 11.048 1.00 97.56 82 SER A O 1
ATOM 632 N N . PHE A 1 83 ? -2.375 2.854 11.977 1.00 98.38 83 PHE A N 1
ATOM 633 C CA . PHE A 1 83 ? -2.372 1.884 10.881 1.00 98.38 83 PHE A CA 1
ATOM 634 C C . PHE A 1 83 ? -2.626 2.551 9.520 1.00 98.38 83 PHE A C 1
ATOM 636 O O . PHE A 1 83 ? -1.868 2.368 8.567 1.00 98.38 83 PHE A O 1
ATOM 643 N N . ARG A 1 84 ? -3.680 3.373 9.420 1.00 97.44 84 ARG A N 1
ATOM 644 C CA . ARG A 1 84 ? -4.016 4.094 8.183 1.00 97.44 84 ARG A CA 1
ATOM 645 C C . ARG A 1 84 ? -2.967 5.131 7.812 1.00 97.44 84 ARG A C 1
ATOM 647 O O . ARG A 1 84 ? -2.816 5.445 6.637 1.00 97.44 84 ARG A O 1
ATOM 654 N N . LYS A 1 85 ? -2.295 5.735 8.790 1.00 97.94 85 LYS A N 1
ATOM 655 C CA . LYS A 1 85 ? -1.194 6.662 8.527 1.00 97.94 85 LYS A CA 1
ATOM 656 C C . LYS A 1 85 ? -0.040 5.920 7.850 1.00 97.94 85 LYS A C 1
ATOM 658 O O . LYS A 1 85 ? 0.399 6.359 6.794 1.00 97.94 85 LYS A O 1
ATOM 663 N N . ASP A 1 86 ? 0.376 4.781 8.391 1.00 97.94 86 ASP A N 1
ATOM 664 C CA . ASP A 1 86 ? 1.459 3.984 7.813 1.00 97.94 86 ASP A CA 1
ATOM 665 C C . ASP A 1 86 ? 1.101 3.436 6.420 1.00 97.94 86 ASP A C 1
ATOM 667 O O . ASP A 1 86 ? 1.941 3.427 5.520 1.00 97.94 86 ASP A O 1
ATOM 671 N N . MET A 1 87 ? -0.160 3.050 6.193 1.00 98.06 87 MET A N 1
ATOM 672 C CA . MET A 1 87 ? -0.643 2.673 4.856 1.00 98.06 87 MET A CA 1
ATOM 673 C C . MET A 1 87 ? -0.550 3.836 3.856 1.00 98.06 87 MET A C 1
ATOM 675 O O . MET A 1 87 ? -0.095 3.639 2.729 1.00 98.06 87 MET A O 1
ATOM 679 N N . ARG A 1 88 ? -0.886 5.065 4.271 1.00 97.81 88 ARG A N 1
ATOM 680 C CA . ARG A 1 88 ? -0.722 6.264 3.429 1.00 97.81 88 ARG A CA 1
ATOM 681 C C . ARG A 1 88 ? 0.734 6.569 3.123 1.00 97.81 88 ARG A C 1
ATOM 683 O O . ARG A 1 88 ? 1.043 6.953 2.000 1.00 97.81 88 ARG A O 1
ATOM 690 N N . GLU A 1 89 ? 1.628 6.398 4.092 1.00 97.75 89 GLU A N 1
ATOM 691 C CA . GLU A 1 89 ? 3.067 6.575 3.874 1.00 97.75 89 GLU A CA 1
ATOM 692 C C . GLU A 1 89 ? 3.608 5.555 2.864 1.00 97.75 89 GLU A C 1
ATOM 694 O O . GLU A 1 89 ? 4.363 5.918 1.956 1.00 97.75 89 GLU A O 1
ATOM 699 N N . LEU A 1 90 ? 3.169 4.296 2.965 1.00 97.50 90 LEU A N 1
ATOM 700 C CA . LEU A 1 90 ? 3.498 3.258 1.993 1.00 97.50 90 LEU A CA 1
ATOM 701 C C . LEU A 1 90 ? 2.994 3.637 0.597 1.00 97.50 90 LEU A C 1
ATOM 703 O O . LEU A 1 90 ? 3.774 3.606 -0.355 1.00 97.50 90 LEU A O 1
ATOM 707 N N . LYS A 1 91 ? 1.726 4.045 0.481 1.00 97.75 91 LYS A N 1
ATOM 708 C CA 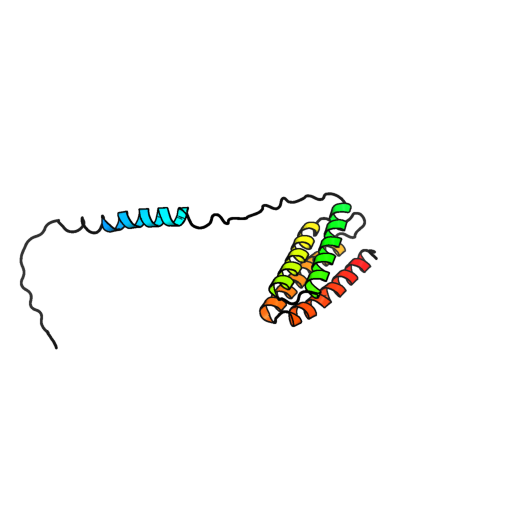. LYS A 1 91 ? 1.118 4.472 -0.785 1.00 97.75 91 LYS A CA 1
ATOM 709 C C . LYS A 1 91 ? 1.853 5.656 -1.410 1.00 97.75 91 LYS A C 1
ATOM 711 O O . LYS A 1 91 ? 2.228 5.584 -2.574 1.00 97.75 91 LYS A O 1
ATOM 716 N N . ALA A 1 92 ? 2.100 6.714 -0.643 1.00 97.06 92 ALA A N 1
ATOM 717 C CA . ALA A 1 92 ? 2.783 7.907 -1.137 1.00 97.06 92 ALA A CA 1
ATOM 718 C C . ALA A 1 92 ? 4.202 7.582 -1.627 1.00 97.06 92 ALA A C 1
ATOM 720 O O . ALA A 1 92 ? 4.645 8.074 -2.666 1.00 97.06 92 ALA A O 1
ATOM 721 N N . THR A 1 93 ? 4.908 6.702 -0.910 1.00 95.69 93 THR A N 1
ATOM 722 C CA . THR A 1 93 ? 6.231 6.239 -1.337 1.00 95.69 93 THR A CA 1
ATOM 723 C C . THR A 1 93 ? 6.137 5.429 -2.632 1.00 95.69 93 THR A C 1
ATOM 725 O O . THR A 1 93 ? 6.923 5.659 -3.550 1.00 95.69 93 THR A O 1
ATOM 728 N N . ALA A 1 94 ? 5.142 4.547 -2.752 1.00 95.31 94 ALA A N 1
ATOM 729 C CA . ALA A 1 94 ? 4.901 3.762 -3.957 1.00 95.31 94 ALA A CA 1
ATOM 730 C C . ALA A 1 94 ? 4.588 4.644 -5.181 1.00 95.31 94 ALA A C 1
ATOM 732 O O . ALA A 1 94 ? 5.161 4.448 -6.252 1.00 95.31 94 ALA A O 1
ATOM 733 N N . GLU A 1 95 ? 3.739 5.658 -5.012 1.00 95.88 95 GLU A N 1
ATOM 734 C CA . GLU A 1 95 ? 3.416 6.647 -6.047 1.00 95.88 95 GLU A CA 1
ATOM 735 C C . GLU A 1 95 ? 4.659 7.427 -6.495 1.00 95.88 95 GLU A C 1
ATOM 737 O O . GLU A 1 95 ? 4.837 7.665 -7.691 1.00 95.88 95 GLU A O 1
ATOM 742 N N . SER A 1 96 ? 5.557 7.767 -5.560 1.00 94.44 96 SER A N 1
ATOM 743 C CA . SER A 1 96 ? 6.774 8.532 -5.865 1.00 94.44 96 SER A CA 1
ATOM 744 C C . SER A 1 96 ? 7.737 7.811 -6.818 1.00 94.44 96 SER A C 1
ATOM 746 O O . SER A 1 96 ? 8.442 8.464 -7.588 1.00 94.44 96 SER A O 1
ATOM 748 N N . ILE A 1 97 ? 7.741 6.473 -6.808 1.00 93.38 97 ILE A N 1
ATOM 749 C CA . ILE A 1 97 ? 8.642 5.645 -7.625 1.00 93.38 97 ILE A CA 1
ATOM 750 C C . ILE A 1 97 ? 7.932 4.880 -8.741 1.00 93.38 97 ILE A C 1
ATOM 752 O O . ILE A 1 97 ? 8.598 4.195 -9.516 1.00 93.38 97 ILE A O 1
ATOM 756 N N . LEU A 1 98 ? 6.608 5.004 -8.867 1.00 92.62 98 LEU A N 1
ATOM 757 C CA . LEU A 1 98 ? 5.787 4.266 -9.835 1.00 92.62 98 LEU A CA 1
ATOM 758 C C . LEU A 1 98 ? 6.324 4.363 -11.272 1.00 92.62 98 LEU A C 1
ATOM 760 O O . LEU A 1 98 ? 6.336 3.375 -11.998 1.00 92.62 98 LEU A O 1
ATOM 764 N N . ASN A 1 99 ? 6.783 5.547 -11.679 1.00 89.50 99 ASN A N 1
ATOM 765 C CA . ASN A 1 99 ? 7.257 5.810 -13.042 1.00 89.50 99 ASN A CA 1
ATOM 766 C C . ASN A 1 99 ? 8.786 5.765 -13.192 1.00 89.50 99 ASN A C 1
ATOM 768 O O . ASN A 1 99 ? 9.294 6.074 -14.271 1.00 89.50 99 ASN A O 1
ATOM 772 N N . SER A 1 100 ? 9.497 5.354 -12.141 1.00 88.31 100 SER A N 1
ATOM 773 C CA . SER A 1 100 ? 10.960 5.358 -12.060 1.00 88.31 100 SER A CA 1
ATOM 774 C C . SER A 1 100 ? 11.479 3.950 -11.738 1.00 88.31 100 SER A C 1
ATOM 776 O O . SER A 1 100 ? 11.970 3.730 -10.633 1.00 88.31 100 SER A O 1
ATOM 778 N N . PRO A 1 101 ? 11.330 2.964 -12.644 1.00 84.19 101 PRO A N 1
ATOM 779 C CA . PRO A 1 101 ? 11.893 1.631 -12.433 1.00 84.19 101 PRO A CA 1
ATOM 780 C C . PRO A 1 101 ? 13.422 1.688 -12.319 1.00 84.19 101 PRO A C 1
ATOM 782 O O . PRO A 1 101 ? 14.068 2.522 -12.956 1.00 84.19 101 PRO A O 1
ATOM 785 N N . VAL A 1 102 ? 13.999 0.766 -11.546 1.00 85.31 102 VAL A N 1
ATOM 786 C CA . VAL A 1 102 ? 15.454 0.543 -11.514 1.00 85.31 102 VAL A CA 1
ATOM 787 C C . VAL A 1 102 ? 15.927 0.068 -12.892 1.00 85.31 102 VAL A C 1
ATOM 789 O O . VAL A 1 102 ? 15.222 -0.687 -13.568 1.00 85.31 102 VAL A O 1
ATOM 792 N N . GLU A 1 103 ? 17.118 0.493 -13.320 1.00 83.06 103 GLU A N 1
ATOM 793 C CA . GLU A 1 103 ? 17.730 -0.028 -14.546 1.00 83.06 103 GLU A CA 1
ATOM 794 C C . GLU A 1 103 ? 17.853 -1.559 -14.487 1.00 83.06 103 GLU A C 1
ATOM 796 O O . GLU A 1 103 ? 18.275 -2.129 -13.483 1.00 83.06 103 GLU A O 1
ATOM 801 N N . GLY A 1 104 ? 17.464 -2.232 -15.570 1.00 83.88 104 GLY A N 1
ATOM 802 C CA . GLY A 1 104 ? 17.444 -3.696 -15.651 1.00 83.88 104 GLY A CA 1
ATOM 803 C C . GLY A 1 104 ? 16.119 -4.348 -15.241 1.00 83.88 104 GLY A C 1
ATOM 804 O O . GLY A 1 104 ? 15.922 -5.523 -15.540 1.00 83.88 104 GLY A O 1
ATOM 805 N N . TYR A 1 105 ? 15.182 -3.614 -14.633 1.00 88.12 105 TYR A N 1
ATOM 806 C CA . TYR A 1 105 ? 13.828 -4.125 -14.407 1.00 88.12 105 TYR A CA 1
ATOM 807 C C . TYR A 1 105 ? 12.982 -4.049 -15.674 1.00 88.12 105 TYR A C 1
ATOM 809 O O . TYR A 1 105 ? 13.029 -3.069 -16.421 1.00 88.12 105 TYR A O 1
ATOM 817 N N . ASP A 1 106 ? 12.134 -5.060 -15.877 1.00 91.75 106 ASP A N 1
ATOM 818 C CA . ASP A 1 106 ? 11.065 -4.961 -16.862 1.00 91.75 106 ASP A CA 1
ATOM 819 C C . ASP A 1 106 ? 10.070 -3.874 -16.432 1.00 91.75 106 ASP A C 1
ATOM 821 O O . ASP A 1 106 ? 9.381 -3.991 -15.412 1.00 91.75 106 ASP A O 1
ATOM 825 N N . ARG A 1 107 ? 10.008 -2.795 -17.219 1.00 91.94 107 ARG A N 1
ATOM 826 C CA . ARG A 1 107 ? 9.197 -1.612 -16.912 1.00 91.94 107 ARG A CA 1
ATOM 827 C C . ARG A 1 107 ? 7.714 -1.950 -16.818 1.00 91.94 107 ARG A C 1
ATOM 829 O O . ARG A 1 107 ? 7.036 -1.403 -15.953 1.00 91.94 107 ARG A O 1
ATOM 836 N N . GLU A 1 108 ? 7.210 -2.820 -17.690 1.00 93.12 108 GLU A N 1
ATOM 837 C CA . GLU A 1 108 ? 5.792 -3.188 -17.698 1.00 93.12 108 GLU A CA 1
ATOM 838 C C . GLU A 1 108 ? 5.422 -3.946 -16.420 1.00 93.12 108 GLU A C 1
ATOM 840 O O . GLU A 1 108 ? 4.495 -3.551 -15.711 1.00 93.12 108 GLU A O 1
ATOM 845 N N . THR A 1 109 ? 6.202 -4.968 -16.064 1.00 93.38 109 THR A N 1
ATOM 846 C CA . THR A 1 109 ? 6.015 -5.726 -14.821 1.00 93.38 109 THR A CA 1
ATOM 847 C C . THR A 1 109 ? 6.152 -4.843 -13.585 1.00 93.38 109 THR A C 1
ATOM 849 O O . THR A 1 109 ? 5.357 -4.983 -12.653 1.00 93.38 109 THR A O 1
ATOM 852 N N . TYR A 1 110 ? 7.126 -3.928 -13.571 1.00 93.50 110 TYR A N 1
ATOM 853 C CA . TYR A 1 110 ? 7.336 -2.998 -12.464 1.00 93.50 110 TYR A CA 1
ATOM 854 C C . TYR A 1 110 ? 6.127 -2.083 -12.257 1.00 93.50 110 TYR A C 1
ATOM 856 O O . TYR A 1 110 ? 5.548 -2.068 -11.171 1.00 93.50 110 TYR A O 1
ATOM 864 N N . VAL A 1 111 ? 5.705 -1.366 -13.304 1.00 94.75 111 VAL A N 1
ATOM 865 C CA . VAL A 1 111 ? 4.567 -0.439 -13.225 1.00 94.75 111 VAL A CA 1
ATOM 866 C C . VAL A 1 111 ? 3.293 -1.199 -12.862 1.00 94.75 111 VAL A C 1
ATOM 868 O O . VAL A 1 111 ? 2.567 -0.766 -11.974 1.00 94.75 111 VAL A O 1
ATOM 871 N N . ALA A 1 112 ? 3.050 -2.368 -13.464 1.00 95.06 112 ALA A N 1
ATOM 872 C CA . ALA A 1 112 ? 1.886 -3.191 -13.144 1.00 95.06 112 ALA A CA 1
ATOM 873 C C . ALA A 1 112 ? 1.865 -3.634 -11.671 1.00 95.06 112 ALA A C 1
ATOM 875 O O . ALA A 1 112 ? 0.812 -3.612 -11.034 1.00 95.06 112 ALA A O 1
ATOM 876 N N . GLY A 1 113 ? 3.017 -4.027 -11.121 1.00 95.06 113 GLY A N 1
ATOM 877 C CA . GLY A 1 113 ? 3.140 -4.401 -9.713 1.00 95.06 113 GLY A CA 1
ATOM 878 C C . GLY A 1 113 ? 2.902 -3.229 -8.770 1.00 95.06 113 GLY A C 1
ATOM 879 O O . GLY A 1 113 ? 2.154 -3.359 -7.803 1.00 95.06 113 GLY A O 1
ATOM 880 N N . MET A 1 114 ? 3.496 -2.078 -9.079 1.00 95.62 114 MET A N 1
ATOM 881 C CA . MET A 1 114 ? 3.375 -0.862 -8.278 1.00 95.62 114 MET A CA 1
ATOM 882 C C . MET A 1 114 ? 1.960 -0.277 -8.313 1.00 95.62 114 MET A C 1
ATOM 884 O O . MET A 1 114 ? 1.429 0.073 -7.262 1.00 95.62 114 MET A O 1
ATOM 888 N N . SER A 1 115 ? 1.315 -0.221 -9.482 1.00 96.69 115 SER A N 1
ATOM 889 C CA . SER A 1 115 ? -0.083 0.208 -9.604 1.00 96.69 115 SER A CA 1
ATOM 890 C C . SER A 1 115 ? -1.016 -0.697 -8.803 1.00 96.69 115 SER A C 1
ATOM 892 O O . SER A 1 115 ? -1.801 -0.202 -8.000 1.00 96.69 115 SER A O 1
ATOM 894 N N . LEU A 1 116 ? -0.869 -2.019 -8.940 1.00 97.00 116 LEU A N 1
ATOM 895 C CA . LEU A 1 116 ? -1.685 -2.967 -8.183 1.00 97.00 116 LEU A CA 1
ATOM 896 C C . LEU A 1 116 ? -1.450 -2.846 -6.670 1.00 97.00 116 LEU A C 1
ATOM 898 O O . LEU A 1 116 ? -2.391 -2.948 -5.890 1.00 97.00 116 LEU A O 1
ATOM 902 N N . LEU A 1 117 ? -0.211 -2.589 -6.241 1.00 97.19 117 LEU A N 1
ATOM 903 C CA . LEU A 1 117 ? 0.092 -2.331 -4.835 1.00 97.19 117 LEU A CA 1
ATOM 904 C C . LEU A 1 117 ? -0.621 -1.071 -4.322 1.00 97.19 117 LEU A C 1
ATOM 906 O O . LEU A 1 117 ? -1.199 -1.111 -3.241 1.00 97.19 117 LEU A O 1
ATOM 910 N N . ILE A 1 118 ? -0.602 0.027 -5.080 1.00 97.50 118 ILE A N 1
ATOM 911 C CA . ILE A 1 118 ? -1.266 1.290 -4.712 1.00 97.50 118 ILE A CA 1
ATOM 912 C C . ILE A 1 118 ? -2.785 1.103 -4.575 1.00 97.50 118 ILE A C 1
ATOM 914 O O . ILE A 1 118 ? -3.390 1.598 -3.613 1.00 97.50 118 ILE A O 1
ATOM 918 N N . ASP A 1 119 ? -3.395 0.368 -5.504 1.00 97.69 119 ASP A N 1
ATOM 919 C CA . ASP A 1 119 ? -4.829 0.072 -5.485 1.00 97.69 119 ASP A CA 1
ATOM 920 C C . ASP A 1 119 ? -5.205 -0.769 -4.259 1.00 97.69 119 ASP A C 1
ATOM 922 O O . ASP A 1 119 ? -6.118 -0.416 -3.509 1.00 97.69 119 ASP A O 1
ATOM 926 N N . GLU A 1 120 ? -4.453 -1.839 -3.993 1.00 97.56 120 GLU A N 1
ATOM 927 C CA . GLU A 1 120 ? -4.699 -2.714 -2.845 1.00 97.56 120 GLU A CA 1
ATOM 928 C C . GLU A 1 120 ? -4.447 -2.002 -1.509 1.00 97.56 120 GLU A C 1
ATOM 930 O O . GLU A 1 120 ? -5.193 -2.203 -0.556 1.00 97.56 120 GLU A O 1
ATOM 935 N N . VAL A 1 121 ? -3.455 -1.113 -1.416 1.00 97.94 121 VAL A N 1
ATOM 936 C CA . VAL A 1 121 ? -3.237 -0.297 -0.208 1.00 97.94 121 VAL A CA 1
ATOM 937 C C . VAL A 1 121 ? -4.416 0.644 0.027 1.00 97.94 121 VAL A C 1
ATOM 939 O O . VAL A 1 121 ? -4.893 0.768 1.154 1.00 97.94 121 VAL A O 1
ATOM 942 N N . THR A 1 122 ? -4.953 1.244 -1.038 1.00 97.69 122 THR A N 1
ATOM 943 C CA . THR A 1 122 ? -6.164 2.073 -0.953 1.00 97.69 122 THR A CA 1
ATOM 944 C C . THR A 1 122 ? -7.367 1.247 -0.478 1.00 97.69 122 THR A C 1
ATOM 946 O O . THR A 1 122 ? -8.160 1.714 0.346 1.00 97.69 122 THR A O 1
ATOM 949 N N . ALA A 1 123 ? -7.493 0.002 -0.947 1.00 97.88 123 ALA A N 1
ATOM 950 C CA . ALA A 1 123 ? -8.519 -0.922 -0.475 1.00 97.88 123 ALA A CA 1
ATOM 951 C C . ALA A 1 123 ? -8.329 -1.271 1.011 1.00 97.88 123 ALA A C 1
ATOM 953 O O . ALA A 1 123 ? -9.289 -1.191 1.772 1.00 97.88 123 ALA A O 1
ATOM 954 N N . VAL A 1 124 ? -7.098 -1.562 1.445 1.00 98.06 124 VAL A N 1
ATOM 955 C CA . VAL A 1 124 ? -6.741 -1.832 2.848 1.00 98.06 124 VAL A CA 1
ATOM 956 C C . VAL A 1 124 ? -7.093 -0.657 3.758 1.00 98.06 124 VAL A C 1
ATOM 958 O O . VAL A 1 124 ? -7.673 -0.866 4.824 1.00 98.06 124 VAL A O 1
ATOM 961 N N . GLU A 1 125 ? -6.793 0.577 3.349 1.00 96.75 125 GLU A N 1
ATOM 962 C CA . GLU A 1 125 ? -7.189 1.772 4.097 1.00 96.75 125 GLU A CA 1
ATOM 963 C C . GLU A 1 125 ? -8.710 1.879 4.238 1.00 96.75 125 GLU A C 1
ATOM 965 O O . GLU A 1 125 ? -9.210 2.186 5.322 1.00 96.75 125 GLU A O 1
ATOM 970 N N . SER A 1 126 ? -9.445 1.606 3.155 1.00 96.12 126 SER A N 1
ATOM 971 C CA . SER A 1 126 ? -10.907 1.643 3.158 1.00 96.12 126 SER A CA 1
ATOM 972 C C . SER A 1 126 ? -11.511 0.534 4.022 1.00 96.12 126 SER A C 1
ATOM 974 O O . SER A 1 126 ? -12.456 0.793 4.765 1.00 96.12 126 SER A O 1
ATOM 976 N N . THR A 1 127 ? -10.955 -0.679 3.970 1.00 97.81 127 THR A N 1
ATOM 977 C CA . THR A 1 127 ? -11.325 -1.795 4.850 1.00 97.81 127 THR A CA 1
ATOM 978 C C . THR A 1 127 ? -11.079 -1.423 6.304 1.00 97.81 127 THR A C 1
ATOM 980 O O . THR A 1 127 ? -11.979 -1.559 7.123 1.00 97.81 127 THR A O 1
ATOM 983 N N . ALA A 1 128 ? -9.908 -0.878 6.634 1.00 97.25 128 ALA A N 1
ATOM 984 C CA . ALA A 1 128 ? -9.598 -0.485 8.004 1.00 97.25 128 ALA A CA 1
ATOM 985 C C . ALA A 1 128 ? -10.546 0.603 8.532 1.00 97.25 128 ALA A C 1
ATOM 987 O O . ALA A 1 128 ? -10.955 0.563 9.688 1.00 97.25 128 ALA A O 1
ATOM 988 N N . GLU A 1 129 ? -10.924 1.561 7.684 1.00 95.12 129 GLU A N 1
ATOM 989 C CA . GLU A 1 129 ? -11.875 2.618 8.032 1.00 95.12 129 GLU A CA 1
ATOM 990 C C . GLU A 1 129 ? -13.305 2.103 8.253 1.00 95.12 129 GLU A C 1
ATOM 992 O O . GLU A 1 129 ? -13.988 2.580 9.156 1.00 95.12 129 GLU A O 1
ATOM 997 N N . LYS A 1 130 ? -13.763 1.148 7.438 1.00 96.75 130 LYS A N 1
ATOM 998 C CA . LYS A 1 130 ? -15.147 0.643 7.473 1.00 96.75 130 LYS A CA 1
ATOM 999 C C . LYS A 1 130 ? -15.348 -0.503 8.459 1.00 96.75 130 LYS A C 1
ATOM 1001 O O . LYS A 1 130 ? -16.392 -0.586 9.096 1.00 96.75 130 LYS A O 1
ATOM 1006 N N . GLU A 1 131 ? -14.373 -1.399 8.536 1.00 97.56 131 GLU A N 1
ATOM 1007 C CA . GLU A 1 131 ? -14.470 -2.702 9.203 1.00 97.56 131 GLU A CA 1
ATOM 1008 C C . GLU A 1 131 ? -13.533 -2.806 10.417 1.00 97.56 131 GLU A C 1
ATOM 1010 O O . GLU A 1 131 ? -13.626 -3.753 11.195 1.00 97.56 131 GLU A O 1
ATOM 1015 N N . GLY A 1 132 ? -12.660 -1.815 10.620 1.00 96.44 132 GLY A N 1
ATOM 1016 C CA . GLY A 1 132 ? -11.769 -1.724 11.771 1.00 96.44 132 GLY A CA 1
ATOM 1017 C C . GLY A 1 132 ? -10.374 -2.310 11.541 1.00 96.44 132 GLY A C 1
ATOM 1018 O O . GLY A 1 132 ? -10.044 -2.856 10.485 1.00 96.44 132 GLY A O 1
ATOM 1019 N N . LEU A 1 133 ? -9.526 -2.172 12.566 1.00 97.38 133 LEU A N 1
ATOM 1020 C CA . LEU A 1 133 ? -8.095 -2.482 12.500 1.00 97.38 133 LEU A CA 1
ATOM 1021 C C . LEU A 1 133 ? -7.807 -3.940 12.117 1.00 97.38 133 LEU A C 1
ATOM 1023 O O . LEU A 1 133 ? -6.948 -4.178 11.272 1.00 97.38 133 LEU A O 1
ATOM 1027 N N . ASP A 1 134 ? -8.517 -4.905 12.704 1.00 97.31 134 ASP A N 1
ATOM 1028 C CA . ASP A 1 134 ? -8.273 -6.330 12.446 1.00 97.31 134 ASP A CA 1
ATOM 1029 C C . ASP A 1 134 ? -8.538 -6.699 10.983 1.00 97.31 134 ASP A C 1
ATOM 1031 O O . ASP A 1 134 ? -7.706 -7.344 10.340 1.00 97.31 134 ASP A O 1
ATOM 1035 N N . ALA A 1 135 ? -9.652 -6.219 10.421 1.00 96.94 135 ALA A N 1
ATOM 1036 C CA . ALA A 1 135 ? -9.971 -6.396 9.007 1.00 96.94 135 ALA A CA 1
ATOM 1037 C C . ALA A 1 135 ? -8.909 -5.735 8.112 1.00 96.94 135 ALA A C 1
ATOM 1039 O O . ALA A 1 135 ? -8.435 -6.346 7.151 1.00 96.94 135 ALA A O 1
ATOM 1040 N N . GLY A 1 136 ? -8.468 -4.526 8.478 1.00 97.38 136 GLY A N 1
ATOM 1041 C CA . GLY A 1 136 ? -7.368 -3.826 7.817 1.00 97.38 136 GLY A CA 1
ATOM 1042 C C . GLY A 1 136 ? -6.065 -4.627 7.818 1.00 97.38 136 GLY A C 1
ATOM 1043 O O . GLY A 1 136 ? -5.438 -4.784 6.772 1.00 97.38 136 GLY A O 1
ATOM 1044 N N . LYS A 1 137 ? -5.667 -5.203 8.958 1.00 97.00 137 LYS A N 1
ATOM 1045 C CA . LYS A 1 137 ? -4.456 -6.031 9.073 1.00 97.00 137 LYS A CA 1
ATOM 1046 C C . LYS A 1 137 ? -4.550 -7.320 8.260 1.00 97.00 137 LYS A C 1
ATOM 1048 O O . LYS A 1 137 ? -3.576 -7.686 7.603 1.00 97.00 137 LYS A O 1
ATOM 1053 N N . ILE A 1 138 ? -5.704 -7.988 8.261 1.00 96.56 138 ILE A N 1
ATOM 1054 C CA . ILE A 1 138 ? -5.945 -9.182 7.433 1.00 96.56 138 ILE A CA 1
ATOM 1055 C C . ILE A 1 138 ? -5.824 -8.829 5.946 1.00 96.56 138 ILE A C 1
ATOM 1057 O O . ILE A 1 138 ? -5.179 -9.551 5.184 1.00 96.56 138 ILE A O 1
ATOM 1061 N N . ALA A 1 139 ? -6.400 -7.703 5.522 1.00 96.06 139 ALA A N 1
ATOM 1062 C CA . ALA A 1 139 ? -6.257 -7.223 4.154 1.00 96.06 139 ALA A CA 1
ATOM 1063 C C . ALA A 1 139 ? -4.790 -6.868 3.835 1.00 96.06 139 ALA A C 1
ATOM 1065 O O . ALA A 1 139 ? -4.269 -7.289 2.803 1.00 96.06 139 ALA A O 1
ATOM 1066 N N . ALA A 1 140 ? -4.080 -6.204 4.754 1.00 95.81 140 ALA A N 1
ATOM 1067 C CA . ALA A 1 140 ? -2.675 -5.832 4.591 1.00 95.81 140 ALA A CA 1
ATOM 1068 C C . ALA A 1 140 ? -1.746 -7.044 4.421 1.00 95.81 140 ALA A C 1
ATOM 1070 O O . ALA A 1 140 ? -0.788 -6.972 3.656 1.00 95.81 140 ALA A O 1
ATOM 1071 N N . GLN A 1 141 ? -2.033 -8.189 5.049 1.00 95.00 141 GLN A N 1
ATOM 1072 C CA . GLN A 1 141 ? -1.243 -9.413 4.849 1.00 95.00 141 GLN A CA 1
ATOM 1073 C C . GLN A 1 141 ? -1.193 -9.864 3.377 1.00 95.00 141 GLN A C 1
ATOM 1075 O O . GLN A 1 141 ? -0.196 -10.448 2.936 1.00 95.00 141 GLN A O 1
ATOM 1080 N N . LYS A 1 142 ? -2.231 -9.556 2.585 1.00 93.50 142 LYS A N 1
ATOM 1081 C CA . LYS A 1 142 ? -2.256 -9.844 1.142 1.00 93.50 142 LYS A CA 1
ATOM 1082 C C . LYS A 1 142 ? -1.241 -8.994 0.374 1.00 93.50 142 LYS A C 1
ATOM 1084 O O . LYS A 1 142 ? -0.644 -9.500 -0.577 1.00 93.50 142 LYS A O 1
ATOM 1089 N N . LEU A 1 143 ? -0.965 -7.769 0.832 1.00 94.56 143 LEU A N 1
ATOM 1090 C CA . LEU A 1 143 ? 0.065 -6.898 0.252 1.00 94.56 143 LEU A CA 1
ATOM 1091 C C . LEU A 1 143 ? 1.450 -7.542 0.346 1.00 94.56 143 LEU A C 1
ATOM 1093 O O . LEU A 1 143 ? 2.205 -7.511 -0.620 1.00 94.56 143 LEU A O 1
ATOM 1097 N N . GLY A 1 144 ? 1.773 -8.190 1.471 1.00 91.38 144 GLY A N 1
ATOM 1098 C CA . GLY A 1 144 ? 3.031 -8.929 1.633 1.00 91.38 144 GLY A CA 1
ATOM 1099 C C . GLY A 1 144 ? 3.231 -10.008 0.567 1.00 91.38 144 GLY A C 1
ATOM 1100 O O . GLY A 1 144 ? 4.314 -10.144 -0.003 1.00 91.38 144 GLY A O 1
ATOM 1101 N N . SER A 1 145 ? 2.161 -10.740 0.251 1.00 92.75 145 SER A N 1
ATOM 1102 C CA . SER A 1 145 ? 2.177 -11.766 -0.798 1.00 92.75 145 SER A CA 1
ATOM 1103 C C . SER A 1 145 ? 2.297 -11.154 -2.196 1.00 92.75 145 SER A C 1
ATOM 1105 O O . SER A 1 145 ? 3.039 -11.667 -3.036 1.00 92.75 145 SER A O 1
ATOM 1107 N N . LEU A 1 146 ? 1.601 -10.040 -2.440 1.00 93.62 146 LEU A N 1
ATOM 1108 C CA . LEU A 1 146 ? 1.666 -9.289 -3.691 1.00 93.62 146 LEU A CA 1
ATOM 1109 C C . LEU A 1 146 ? 3.080 -8.756 -3.960 1.00 93.62 146 LEU A C 1
ATOM 1111 O O . LEU A 1 146 ? 3.626 -8.999 -5.035 1.00 93.62 146 LEU A O 1
ATOM 1115 N N . MET A 1 147 ? 3.685 -8.088 -2.974 1.00 92.06 147 MET A N 1
ATOM 1116 C CA . MET A 1 147 ? 5.042 -7.544 -3.073 1.00 92.06 147 MET A CA 1
ATOM 1117 C C . MET A 1 147 ? 6.045 -8.650 -3.407 1.00 92.06 147 MET A C 1
ATOM 1119 O O . MET A 1 147 ? 6.797 -8.530 -4.372 1.00 92.06 147 MET A O 1
ATOM 1123 N N . ARG A 1 148 ? 5.981 -9.788 -2.702 1.00 92.50 148 ARG A N 1
ATOM 1124 C CA . ARG A 1 148 ? 6.854 -10.939 -2.975 1.00 92.50 148 ARG A CA 1
ATOM 1125 C C . ARG A 1 148 ? 6.667 -11.500 -4.386 1.00 92.50 148 ARG A C 1
ATOM 1127 O O . ARG A 1 148 ? 7.642 -11.834 -5.051 1.00 92.50 148 ARG A O 1
ATOM 1134 N N . LYS A 1 149 ? 5.424 -11.585 -4.870 1.00 92.75 149 LYS A N 1
ATOM 1135 C CA . LYS A 1 149 ? 5.126 -12.061 -6.228 1.00 92.75 149 LYS A CA 1
ATOM 1136 C C . LYS A 1 149 ? 5.799 -11.192 -7.293 1.00 92.75 149 LYS A C 1
ATOM 1138 O O . LYS A 1 149 ? 6.318 -11.742 -8.261 1.00 92.75 149 LYS A O 1
ATOM 1143 N N . TYR A 1 150 ? 5.775 -9.870 -7.141 1.00 91.62 150 TYR A N 1
ATOM 1144 C CA . TYR A 1 150 ? 6.379 -8.963 -8.120 1.00 91.62 150 TYR A CA 1
ATOM 1145 C C . TYR A 1 150 ? 7.895 -8.824 -7.955 1.00 91.62 150 TYR A C 1
ATOM 1147 O O . TYR A 1 150 ? 8.578 -8.777 -8.971 1.00 91.62 150 TYR A O 1
ATOM 1155 N N . HIS A 1 151 ? 8.434 -8.884 -6.733 1.00 89.38 151 HIS A N 1
ATOM 1156 C CA . HIS A 1 151 ? 9.882 -8.998 -6.513 1.00 89.38 151 HIS A CA 1
ATOM 1157 C C . HIS A 1 151 ? 10.463 -10.227 -7.228 1.00 89.38 151 HIS A C 1
ATOM 1159 O O . HIS A 1 151 ? 11.373 -10.083 -8.040 1.00 89.38 151 HIS A O 1
ATOM 1165 N N . ASN A 1 152 ? 9.839 -11.402 -7.068 1.00 90.69 152 ASN A N 1
ATOM 1166 C CA . ASN A 1 152 ? 10.263 -12.622 -7.763 1.00 90.69 152 ASN A CA 1
ATOM 1167 C C . ASN A 1 152 ? 10.230 -12.474 -9.295 1.00 90.69 152 ASN A C 1
ATOM 1169 O O . ASN A 1 152 ? 11.114 -12.971 -9.986 1.00 90.69 152 ASN A O 1
ATOM 1173 N N . LYS A 1 153 ? 9.207 -11.805 -9.847 1.00 89.50 153 LYS A N 1
ATOM 1174 C CA . LYS A 1 153 ? 9.103 -11.570 -11.299 1.00 89.50 153 LYS A CA 1
ATOM 1175 C C . LYS A 1 153 ? 10.180 -10.624 -11.828 1.00 89.50 153 LYS A C 1
ATOM 1177 O O . LYS A 1 153 ? 10.578 -10.758 -12.978 1.00 89.50 153 LYS A O 1
ATOM 1182 N N . LEU A 1 154 ? 10.615 -9.675 -11.003 1.00 87.69 154 LEU A N 1
ATOM 1183 C CA . LEU A 1 154 ? 11.658 -8.706 -11.330 1.00 87.69 154 LEU A CA 1
ATOM 1184 C C . LEU A 1 154 ? 13.073 -9.234 -11.032 1.00 87.69 154 LEU A C 1
ATOM 1186 O O . LEU A 1 154 ? 14.041 -8.521 -11.274 1.00 87.69 154 LEU A O 1
ATOM 1190 N N . GLY A 1 155 ? 13.205 -10.466 -10.523 1.00 85.06 155 GLY A N 1
ATOM 1191 C CA . GLY A 1 155 ? 14.496 -11.052 -10.152 1.00 85.06 155 GLY A CA 1
ATOM 1192 C C . GLY A 1 155 ? 15.124 -10.412 -8.910 1.00 85.06 155 GLY A C 1
ATOM 1193 O O . GLY A 1 155 ? 16.343 -10.410 -8.774 1.00 85.06 155 GLY A O 1
ATOM 1194 N N . VAL A 1 156 ? 14.295 -9.837 -8.037 1.00 79.00 156 VAL A N 1
ATOM 1195 C CA . VAL A 1 156 ? 14.704 -9.210 -6.777 1.00 79.00 156 VAL A CA 1
ATOM 1196 C C . VAL A 1 156 ? 14.486 -10.226 -5.660 1.00 79.00 156 VAL A C 1
ATOM 1198 O O . VAL A 1 156 ? 13.336 -10.556 -5.363 1.00 79.00 156 VAL A O 1
ATOM 1201 N N . ASP A 1 157 ? 15.573 -10.732 -5.079 1.00 61.56 157 ASP A N 1
ATOM 1202 C CA . ASP A 1 157 ? 15.564 -11.644 -3.920 1.00 61.56 157 ASP A CA 1
ATOM 1203 C C . ASP A 1 157 ? 15.744 -10.874 -2.600 1.00 61.56 157 ASP A C 1
ATOM 1205 O O . ASP A 1 157 ? 16.671 -10.030 -2.522 1.00 61.56 157 ASP A O 1
#

pLDDT: mean 75.19, std 25.18, range [31.97, 98.38]